Protein AF-A0A963M929-F1 (afdb_monomer)

Mean predicted aligned error: 11.63 Å

Foldseek 3Di:
DDPDPPDVVVVVVVVVVCCVPPVVVLVVCVVVVHWGKDWDDDPVDIDIDIPDPDDRVVVVCVVCVVPVVPVVVVPD

Nearest PDB structures (foldseek):
  8k4l-assembly1_B  TM=3.617E-01  e=1.197E+00  Homo sapiens
  5noc-assembly1_B  TM=3.799E-01  e=9.857E+00  Bacillus subtilis subsp. subtilis str. 168

Solvent-accessible surface area (backbone atoms only — not comparable to full-atom values): 4808 Å² total; per-residue (Å²): 132,82,77,71,81,72,54,68,65,61,54,50,50,54,54,50,50,47,40,62,72,57,46,49,58,51,50,50,40,43,72,74,68,45,84,41,74,51,71,52,79,49,101,91,51,71,49,76,46,57,69,57,98,84,64,50,70,67,53,51,54,61,50,51,68,64,48,63,66,62,61,68,67,77,78,117

pLDDT: mean 73.35, std 15.66, range [39.22, 91.5]

Structure (mmCIF, N/CA/C/O backbone):
data_AF-A0A963M929-F1
#
_entry.id   AF-A0A963M929-F1
#
loop_
_atom_site.group_PDB
_atom_site.id
_atom_site.type_symbol
_atom_site.label_atom_id
_atom_site.label_alt_id
_atom_site.label_comp_id
_atom_site.label_asym_id
_atom_site.label_entity_id
_atom_site.label_seq_id
_atom_site.pdbx_PDB_ins_code
_atom_site.Cartn_x
_atom_site.Cartn_y
_atom_site.Cartn_z
_atom_site.occupancy
_atom_site.B_iso_or_equiv
_atom_site.auth_seq_id
_atom_site.auth_comp_id
_atom_site.auth_asym_id
_atom_site.auth_atom_id
_atom_site.pdbx_PDB_model_num
ATOM 1 N N . GLN A 1 1 ? 30.669 2.151 -13.660 1.00 39.22 1 GLN A N 1
ATOM 2 C CA . GLN A 1 1 ? 29.695 1.101 -14.007 1.00 39.22 1 GLN A CA 1
ATOM 3 C C . GLN A 1 1 ? 28.421 1.837 -14.349 1.00 39.22 1 GLN A C 1
ATOM 5 O O . GLN A 1 1 ? 27.875 2.496 -13.477 1.00 39.22 1 GLN A O 1
ATOM 10 N N . SER A 1 2 ? 28.089 1.900 -15.633 1.00 45.44 2 SER A N 1
ATOM 11 C CA . SER A 1 2 ? 26.977 2.704 -16.132 1.00 45.44 2 SER A CA 1
ATOM 12 C C . SER A 1 2 ? 25.676 2.051 -15.685 1.00 45.44 2 SER A C 1
ATOM 14 O O . SER A 1 2 ? 25.377 0.937 -16.105 1.00 45.44 2 SER A O 1
ATOM 16 N N . GLU A 1 3 ? 24.955 2.720 -14.792 1.00 49.66 3 GLU A N 1
ATOM 17 C CA . GLU A 1 3 ? 23.585 2.387 -14.419 1.00 49.66 3 GLU A CA 1
ATOM 18 C C . GLU A 1 3 ? 22.759 2.406 -15.708 1.00 49.66 3 GLU A C 1
ATOM 20 O O . GLU A 1 3 ? 22.552 3.463 -16.305 1.00 49.66 3 GLU A O 1
ATOM 25 N N . ALA A 1 4 ? 22.422 1.225 -16.234 1.00 58.34 4 ALA A N 1
ATOM 26 C CA . ALA A 1 4 ? 21.576 1.115 -17.411 1.00 58.34 4 ALA A CA 1
ATOM 27 C C . ALA A 1 4 ? 20.287 1.872 -17.095 1.00 58.34 4 ALA A C 1
ATOM 29 O O . ALA A 1 4 ? 19.648 1.565 -16.090 1.00 58.34 4 ALA A O 1
ATOM 30 N N . ALA A 1 5 ? 19.959 2.887 -17.899 1.00 63.94 5 ALA A N 1
ATOM 31 C CA . ALA A 1 5 ? 18.734 3.657 -17.744 1.00 63.94 5 ALA A CA 1
ATOM 32 C C . ALA A 1 5 ? 17.576 2.670 -17.564 1.00 63.94 5 ALA A C 1
ATOM 34 O O . ALA A 1 5 ? 17.282 1.898 -18.478 1.00 63.94 5 ALA A O 1
ATOM 35 N N . ALA A 1 6 ? 17.016 2.614 -16.352 1.00 69.00 6 ALA A N 1
ATOM 36 C CA . ALA A 1 6 ? 15.985 1.648 -16.018 1.00 69.0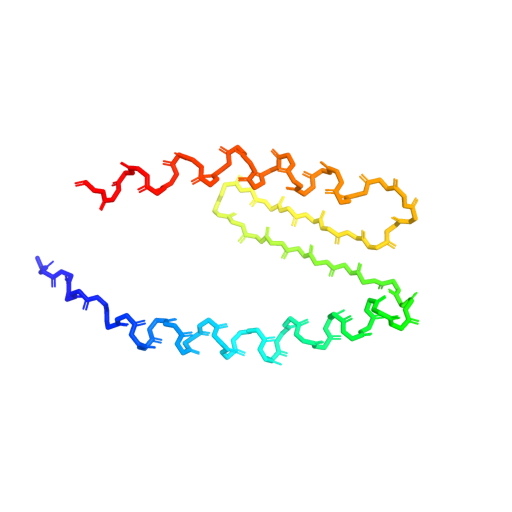0 6 ALA A CA 1
ATOM 37 C C . ALA A 1 6 ? 14.843 1.808 -17.022 1.00 69.00 6 ALA A C 1
ATOM 39 O O . ALA A 1 6 ? 14.399 2.932 -17.264 1.00 69.00 6 ALA A O 1
ATOM 40 N N . ASP A 1 7 ? 14.406 0.702 -17.628 1.00 84.69 7 ASP A N 1
ATOM 41 C CA . ASP A 1 7 ? 13.311 0.730 -18.591 1.00 84.69 7 ASP A CA 1
ATOM 42 C C . ASP A 1 7 ? 12.085 1.384 -17.927 1.00 84.69 7 ASP A C 1
ATOM 44 O O . ASP A 1 7 ? 11.567 0.853 -16.935 1.00 84.69 7 ASP A O 1
ATOM 48 N N . PRO A 1 8 ? 11.622 2.543 -18.432 1.00 84.06 8 PRO A N 1
ATOM 49 C CA . PRO A 1 8 ? 10.500 3.250 -17.834 1.00 84.06 8 PRO A CA 1
ATOM 50 C C . PRO A 1 8 ? 9.228 2.396 -17.831 1.00 84.06 8 PRO A C 1
ATOM 52 O O . PRO A 1 8 ? 8.409 2.545 -16.920 1.00 84.06 8 PRO A O 1
ATOM 55 N N . ALA A 1 9 ? 9.069 1.480 -18.795 1.00 86.88 9 ALA A N 1
ATOM 56 C CA . ALA A 1 9 ? 7.922 0.581 -18.859 1.00 86.88 9 ALA A CA 1
ATOM 57 C C . ALA A 1 9 ? 7.989 -0.496 -17.768 1.00 86.88 9 ALA A C 1
ATOM 59 O O . ALA A 1 9 ? 7.021 -0.669 -17.026 1.00 86.88 9 ALA A O 1
ATOM 60 N N . ALA A 1 10 ? 9.134 -1.165 -17.604 1.00 85.44 10 ALA A N 1
ATOM 61 C CA . ALA A 1 10 ? 9.341 -2.123 -16.517 1.00 85.44 10 ALA A CA 1
ATOM 62 C C . ALA A 1 10 ? 9.194 -1.474 -15.129 1.00 85.44 10 ALA A C 1
ATOM 64 O O . ALA A 1 10 ? 8.573 -2.050 -14.233 1.00 85.44 10 ALA A O 1
ATOM 65 N N . HIS A 1 11 ? 9.701 -0.250 -14.957 1.00 85.06 11 HIS A N 1
ATOM 66 C CA . HIS A 1 11 ? 9.530 0.504 -13.716 1.00 85.06 11 HIS A CA 1
ATOM 67 C C . HIS A 1 11 ? 8.050 0.831 -13.445 1.00 85.06 11 HIS A C 1
ATOM 69 O O . HIS A 1 11 ? 7.571 0.646 -12.326 1.00 85.06 11 HIS A O 1
ATOM 75 N N . ALA A 1 12 ? 7.297 1.265 -14.462 1.00 88.44 12 ALA A N 1
ATOM 76 C CA . ALA A 1 12 ? 5.860 1.511 -14.334 1.00 88.44 12 ALA A CA 1
ATOM 77 C C . ALA A 1 12 ? 5.074 0.227 -14.012 1.00 88.44 12 ALA A C 1
ATOM 79 O O . ALA A 1 12 ? 4.197 0.250 -13.148 1.00 88.44 12 ALA A O 1
ATOM 80 N N . ALA A 1 13 ? 5.414 -0.894 -14.650 1.00 88.44 13 ALA A N 1
ATOM 81 C CA . ALA A 1 13 ? 4.781 -2.187 -14.397 1.00 88.44 13 ALA A CA 1
ATOM 82 C C . ALA A 1 13 ? 5.009 -2.674 -12.955 1.00 88.44 13 ALA A C 1
ATOM 84 O O . ALA A 1 13 ? 4.078 -3.161 -12.316 1.00 88.44 13 ALA A O 1
ATOM 85 N N . ALA A 1 14 ? 6.213 -2.481 -12.406 1.00 88.62 14 ALA A N 1
ATOM 86 C CA . ALA A 1 14 ? 6.500 -2.807 -11.010 1.00 88.62 14 ALA A CA 1
ATOM 87 C C . ALA A 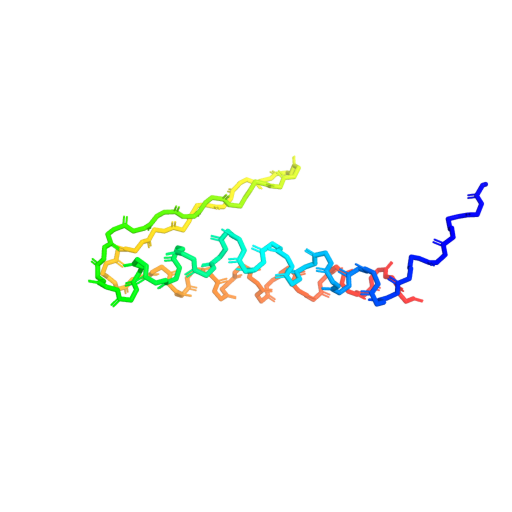1 14 ? 5.620 -2.000 -10.036 1.00 88.62 14 ALA A C 1
ATOM 89 O O . ALA A 1 14 ? 5.084 -2.556 -9.077 1.00 88.62 14 ALA A O 1
ATOM 90 N N . TRP A 1 15 ? 5.407 -0.707 -10.309 1.00 86.94 15 TRP A N 1
ATOM 91 C CA . TRP A 1 15 ? 4.492 0.119 -9.515 1.00 86.94 15 TRP A CA 1
ATOM 92 C C . TRP A 1 15 ? 3.031 -0.319 -9.641 1.00 86.94 15 TRP A C 1
ATOM 94 O O . TRP A 1 15 ? 2.317 -0.328 -8.640 1.00 86.94 15 TRP A O 1
ATOM 104 N N . GLN A 1 16 ? 2.590 -0.722 -10.834 1.00 90.38 16 GLN A N 1
ATOM 105 C CA . GLN A 1 16 ? 1.235 -1.243 -11.045 1.00 90.38 16 GLN A CA 1
ATOM 106 C C . GLN A 1 16 ? 0.993 -2.553 -10.287 1.00 90.38 16 GLN A C 1
ATOM 108 O O . GLN A 1 16 ? -0.079 -2.729 -9.713 1.00 90.38 16 GLN A O 1
ATOM 113 N N . ALA A 1 17 ? 1.984 -3.446 -10.237 1.00 91.19 17 ALA A N 1
ATOM 114 C CA . ALA A 1 17 ? 1.887 -4.689 -9.473 1.00 91.19 17 ALA A CA 1
ATOM 115 C C . ALA A 1 17 ? 1.709 -4.414 -7.970 1.00 91.19 17 ALA A C 1
ATOM 117 O O . ALA A 1 17 ? 0.821 -4.980 -7.336 1.00 91.19 17 ALA A O 1
ATOM 118 N N . ILE A 1 18 ? 2.487 -3.478 -7.414 1.00 88.56 18 ILE A N 1
ATOM 119 C CA . ILE A 1 18 ? 2.357 -3.052 -6.011 1.00 88.56 18 ILE A CA 1
ATOM 120 C C . ILE A 1 18 ? 0.964 -2.469 -5.736 1.00 88.56 18 ILE A C 1
ATOM 122 O O . ILE A 1 18 ? 0.359 -2.775 -4.705 1.00 88.56 18 ILE A O 1
ATOM 126 N N . ASP A 1 19 ? 0.449 -1.633 -6.640 1.00 89.44 19 ASP A N 1
ATOM 127 C CA . ASP A 1 19 ? -0.880 -1.037 -6.491 1.00 89.44 19 ASP A CA 1
ATOM 128 C C . ASP A 1 19 ? -1.979 -2.110 -6.490 1.00 89.44 19 ASP A C 1
ATOM 130 O O . ASP A 1 19 ? -2.827 -2.134 -5.595 1.00 89.44 19 ASP A O 1
ATOM 134 N N . ALA A 1 20 ? -1.914 -3.053 -7.432 1.00 90.06 20 ALA A N 1
ATOM 135 C CA . ALA A 1 20 ? -2.891 -4.127 -7.561 1.00 90.06 20 ALA A CA 1
ATOM 136 C C . ALA A 1 20 ? -2.872 -5.104 -6.373 1.00 90.06 20 ALA A C 1
ATOM 138 O O . ALA A 1 20 ? -3.933 -5.496 -5.885 1.00 90.06 20 ALA A O 1
ATOM 139 N N . GLU A 1 21 ? -1.689 -5.495 -5.897 1.00 90.81 21 GLU A N 1
ATOM 140 C CA . GLU A 1 21 ? -1.559 -6.535 -4.871 1.00 90.81 21 GLU A CA 1
ATOM 141 C C . GLU A 1 21 ? -1.694 -5.998 -3.444 1.00 90.81 21 GLU A C 1
ATOM 143 O O . GLU A 1 21 ? -2.273 -6.665 -2.586 1.00 90.81 21 GLU A O 1
ATOM 148 N N . LEU A 1 22 ? -1.171 -4.799 -3.169 1.00 87.88 22 LEU A N 1
ATOM 149 C CA . LEU A 1 22 ? -1.073 -4.278 -1.803 1.00 87.88 22 LEU A CA 1
ATOM 150 C C . LEU A 1 22 ? -2.019 -3.104 -1.555 1.00 87.88 22 LEU A C 1
ATOM 152 O O . LEU A 1 22 ? -2.678 -3.056 -0.513 1.00 87.88 22 LEU A O 1
ATOM 156 N N . ALA A 1 23 ? -2.105 -2.148 -2.484 1.00 88.25 23 ALA A N 1
ATOM 157 C CA . ALA A 1 23 ? -2.888 -0.933 -2.265 1.00 88.25 23 ALA A CA 1
ATOM 158 C C . ALA A 1 23 ? -4.389 -1.149 -2.504 1.00 88.25 23 ALA A C 1
ATOM 160 O O . ALA A 1 23 ? -5.206 -0.689 -1.701 1.00 88.25 23 ALA A O 1
ATOM 161 N N . ALA A 1 24 ? -4.766 -1.875 -3.560 1.00 90.38 24 ALA A N 1
ATOM 162 C CA . ALA A 1 24 ? -6.163 -2.095 -3.924 1.00 90.38 24 ALA A CA 1
ATOM 163 C C . ALA A 1 24 ? -6.982 -2.796 -2.816 1.00 90.38 24 ALA A C 1
ATOM 165 O O . ALA A 1 24 ? -8.071 -2.300 -2.502 1.00 90.38 24 ALA A O 1
ATOM 166 N N . PRO A 1 25 ? -6.486 -3.852 -2.134 1.00 91.50 25 PRO A N 1
ATOM 167 C CA . PRO A 1 25 ? -7.203 -4.464 -1.011 1.00 91.50 25 PRO A CA 1
ATOM 168 C C . PRO A 1 25 ? -7.347 -3.527 0.195 1.00 91.50 25 PRO A C 1
ATOM 170 O O . PRO A 1 25 ? -8.419 -3.447 0.796 1.00 91.50 25 PRO A O 1
ATOM 173 N N . LEU A 1 26 ? -6.295 -2.770 0.531 1.00 89.12 26 LEU A N 1
ATOM 174 C CA . LEU A 1 26 ? -6.333 -1.794 1.627 1.00 89.12 26 LEU A CA 1
ATOM 175 C C . LEU A 1 26 ? -7.324 -0.661 1.337 1.00 89.12 26 LEU A C 1
ATOM 177 O O . LEU A 1 26 ? -8.044 -0.218 2.233 1.00 89.12 26 LEU A O 1
ATOM 181 N N . LEU A 1 27 ? -7.394 -0.209 0.084 1.00 88.88 27 LEU A N 1
ATOM 182 C CA . LEU A 1 27 ? -8.349 0.804 -0.355 1.00 88.88 27 LEU A CA 1
ATOM 183 C C . LEU A 1 27 ? -9.788 0.277 -0.329 1.00 88.88 27 LEU A C 1
ATOM 185 O O . LEU A 1 27 ? -10.698 1.016 0.050 1.00 88.88 27 LEU A O 1
ATOM 189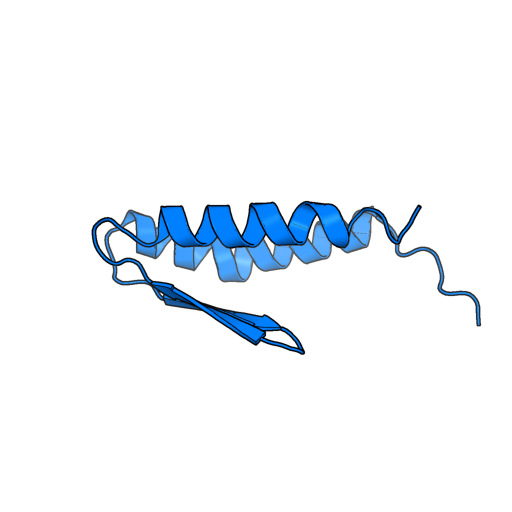 N N . ALA A 1 28 ? -10.004 -0.982 -0.710 1.00 90.88 28 ALA A N 1
ATOM 190 C CA . ALA A 1 28 ? -11.310 -1.624 -0.613 1.00 90.88 28 ALA A CA 1
ATOM 191 C C . ALA A 1 28 ? -11.781 -1.715 0.848 1.00 90.88 28 ALA A C 1
ATOM 193 O O . ALA A 1 28 ? -12.897 -1.292 1.146 1.00 90.88 28 ALA A O 1
ATOM 194 N N . ALA A 1 29 ? -10.915 -2.163 1.763 1.00 89.50 29 ALA A N 1
ATOM 195 C CA . ALA A 1 29 ? -11.209 -2.207 3.197 1.00 89.50 29 ALA A CA 1
ATOM 196 C C . ALA A 1 29 ? -11.514 -0.807 3.760 1.00 89.50 29 ALA A C 1
ATOM 198 O O . ALA A 1 29 ? -12.517 -0.610 4.442 1.00 89.50 29 ALA A O 1
ATOM 199 N N . LEU A 1 30 ? -10.718 0.199 3.384 1.00 87.81 30 LEU A N 1
ATOM 200 C CA . LEU A 1 30 ? -10.954 1.585 3.787 1.00 87.81 30 LEU A CA 1
ATOM 201 C C . LEU A 1 30 ? -12.328 2.094 3.324 1.00 87.81 30 LEU A C 1
ATOM 203 O O . LEU A 1 30 ? -13.036 2.753 4.083 1.00 87.81 30 LEU A O 1
ATOM 207 N N . ARG A 1 31 ? -12.712 1.799 2.076 1.00 86.56 31 ARG A N 1
ATOM 208 C CA . ARG A 1 31 ? -14.018 2.184 1.513 1.00 86.56 31 ARG A CA 1
ATOM 209 C C . ARG A 1 31 ? -15.182 1.441 2.160 1.00 86.56 31 ARG A C 1
ATOM 211 O O . ARG A 1 31 ? -16.263 2.012 2.255 1.00 86.56 31 ARG A O 1
ATOM 218 N N . ALA A 1 32 ? -14.957 0.213 2.617 1.00 88.94 32 ALA A N 1
ATOM 219 C CA . ALA A 1 32 ? -15.925 -0.541 3.405 1.00 88.94 32 ALA A CA 1
ATOM 220 C C . ALA A 1 32 ? -16.122 0.037 4.822 1.00 88.94 32 ALA A C 1
ATOM 222 O O . ALA A 1 32 ? -17.022 -0.396 5.532 1.00 88.94 32 ALA A O 1
ATOM 223 N N . GLY A 1 33 ? -15.325 1.037 5.221 1.00 86.06 33 GLY A N 1
ATOM 224 C CA . GLY A 1 33 ? -15.378 1.643 6.551 1.00 86.06 33 GLY A CA 1
ATOM 225 C C . GLY A 1 33 ? -14.542 0.899 7.590 1.00 86.06 33 GLY A C 1
ATOM 226 O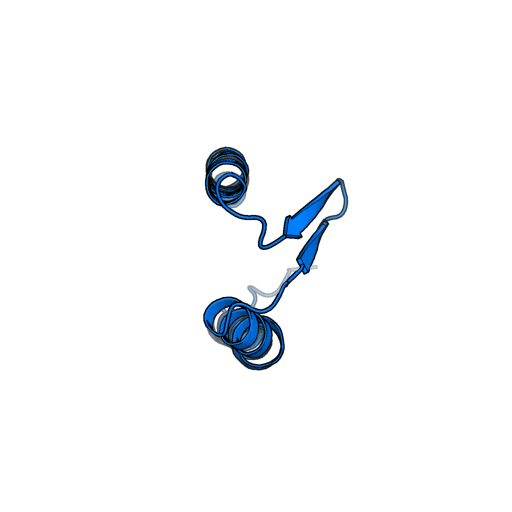 O . GLY A 1 33 ? -14.598 1.246 8.769 1.00 86.06 33 GLY A O 1
ATOM 227 N N . GLU A 1 34 ? -13.748 -0.086 7.166 1.00 87.06 34 GLU A N 1
ATOM 228 C CA . GLU A 1 34 ? -12.877 -0.828 8.066 1.00 87.06 34 GLU A CA 1
ATOM 229 C C . GLU A 1 34 ? -11.718 0.049 8.561 1.00 87.06 34 GLU A C 1
ATOM 231 O O . GLU A 1 34 ? -11.191 0.891 7.818 1.00 87.06 34 GLU A O 1
ATOM 236 N N . PRO A 1 35 ? -11.271 -0.145 9.813 1.00 83.75 35 PRO A N 1
ATOM 237 C CA . PRO A 1 35 ? -10.101 0.534 10.331 1.00 83.75 35 PRO A CA 1
ATOM 238 C C . PRO A 1 35 ? -8.834 0.015 9.636 1.00 83.75 35 PRO A C 1
ATOM 240 O O . PRO A 1 35 ? -8.323 -1.059 9.947 1.00 83.75 35 PRO A O 1
ATOM 243 N N . VAL A 1 36 ? -8.280 0.807 8.720 1.00 86.19 36 VAL A N 1
ATOM 244 C CA . VAL A 1 36 ? -7.054 0.489 7.980 1.00 86.19 36 VAL A CA 1
ATOM 245 C C . VAL A 1 36 ? -5.890 1.339 8.479 1.00 86.19 36 VAL A C 1
ATOM 247 O O . VAL A 1 36 ? -6.023 2.537 8.748 1.00 86.19 36 VAL A O 1
ATOM 250 N N . ARG A 1 37 ? -4.710 0.719 8.578 1.00 86.00 37 ARG A N 1
ATOM 251 C CA . ARG A 1 37 ? -3.443 1.386 8.887 1.00 86.00 37 ARG A CA 1
ATOM 252 C C . ARG A 1 37 ? -2.404 1.070 7.815 1.00 86.00 37 ARG A C 1
ATOM 254 O O . ARG A 1 37 ? -2.131 -0.093 7.555 1.00 86.00 37 ARG A O 1
ATOM 261 N N . LEU A 1 38 ? -1.779 2.103 7.257 1.00 85.38 38 LEU A N 1
ATOM 262 C CA . LEU A 1 38 ? -0.691 1.997 6.286 1.00 85.38 38 LEU A CA 1
ATOM 263 C C . LEU A 1 38 ? 0.569 2.648 6.857 1.00 85.38 38 LEU A C 1
ATOM 265 O O . LEU A 1 38 ? 0.559 3.837 7.163 1.00 85.38 38 LEU A O 1
ATOM 269 N N . THR A 1 39 ? 1.658 1.893 6.983 1.00 85.25 39 THR A N 1
ATOM 270 C CA . THR A 1 39 ? 2.960 2.441 7.390 1.00 85.25 39 THR A CA 1
ATOM 271 C C . THR A 1 39 ? 3.917 2.416 6.212 1.00 85.25 39 THR A C 1
ATOM 273 O O . THR A 1 39 ? 4.275 1.351 5.723 1.00 85.25 39 THR A O 1
ATOM 276 N N . LEU A 1 40 ? 4.353 3.595 5.782 1.00 83.06 40 LEU A N 1
ATOM 277 C CA . LEU A 1 40 ? 5.394 3.767 4.779 1.00 83.06 40 LEU A CA 1
ATOM 278 C C . LEU A 1 40 ? 6.733 3.917 5.498 1.00 83.06 40 LEU A C 1
ATOM 280 O O . LEU A 1 40 ? 6.980 4.937 6.144 1.00 83.06 40 LEU A O 1
ATOM 284 N N . SER A 1 41 ? 7.583 2.901 5.409 1.00 82.69 41 SER A N 1
ATOM 285 C CA . SER A 1 41 ? 8.911 2.900 6.026 1.00 82.69 41 SER A CA 1
ATOM 286 C C . SER A 1 41 ? 9.954 3.369 5.017 1.00 82.69 41 SER A C 1
ATOM 288 O O . SER A 1 41 ? 10.189 2.703 4.015 1.00 82.69 41 SER A O 1
ATOM 290 N N . GLY A 1 42 ? 10.575 4.519 5.274 1.00 81.06 42 GLY A N 1
ATOM 291 C CA . GLY A 1 42 ? 11.720 5.014 4.514 1.00 81.06 42 GLY A CA 1
ATOM 292 C C . GLY A 1 42 ? 13.012 4.990 5.341 1.00 81.06 42 GLY A C 1
ATOM 293 O O . GLY A 1 42 ? 12.953 4.892 6.568 1.00 81.06 42 GLY A O 1
ATOM 294 N N . PRO A 1 43 ? 14.187 5.171 4.707 1.00 76.62 43 PRO A N 1
ATOM 295 C CA . PRO A 1 43 ? 15.493 5.032 5.364 1.00 76.62 43 PRO A CA 1
ATOM 296 C C . PRO A 1 43 ? 15.695 5.958 6.568 1.00 76.62 43 PRO A C 1
ATOM 298 O O . PRO A 1 43 ? 16.406 5.629 7.508 1.00 76.62 43 PRO A O 1
ATOM 301 N N . ARG A 1 44 ? 15.082 7.147 6.527 1.00 76.12 44 ARG A N 1
ATOM 302 C CA . ARG A 1 44 ? 15.214 8.177 7.570 1.00 76.12 44 ARG A CA 1
ATOM 303 C C . ARG A 1 44 ? 13.985 8.316 8.457 1.00 76.12 44 ARG A C 1
ATOM 305 O O . ARG A 1 44 ? 14.067 8.942 9.509 1.00 76.12 44 ARG A O 1
ATOM 312 N N . ARG A 1 45 ? 12.828 7.822 8.013 1.00 73.62 45 ARG A N 1
ATOM 313 C CA . ARG A 1 45 ? 11.561 8.024 8.715 1.00 73.62 45 ARG A CA 1
ATOM 314 C C . ARG A 1 45 ? 10.512 7.029 8.245 1.00 73.62 45 ARG A C 1
ATOM 316 O O . ARG A 1 45 ? 10.367 6.812 7.046 1.00 73.62 45 ARG A O 1
ATOM 323 N N . ALA A 1 46 ? 9.724 6.531 9.191 1.00 81.88 46 ALA A N 1
ATOM 324 C CA . ALA A 1 46 ? 8.468 5.853 8.915 1.00 81.88 46 ALA A CA 1
ATOM 325 C C . ALA A 1 46 ? 7.280 6.812 9.105 1.00 81.88 46 ALA A C 1
ATOM 327 O O . ALA A 1 46 ? 7.257 7.626 10.035 1.00 81.88 46 ALA A O 1
ATOM 328 N N . VAL A 1 47 ? 6.295 6.727 8.215 1.00 81.94 47 VAL A N 1
ATOM 329 C CA . VAL A 1 47 ? 5.045 7.489 8.277 1.00 81.94 47 VAL A CA 1
ATOM 330 C C . VAL A 1 47 ? 3.891 6.507 8.373 1.00 81.94 47 VAL A C 1
ATOM 332 O O . VAL A 1 47 ? 3.663 5.732 7.454 1.00 81.94 47 VAL A O 1
ATOM 335 N N . THR A 1 48 ? 3.143 6.568 9.471 1.00 81.88 48 THR A N 1
ATOM 336 C CA . THR A 1 48 ? 1.935 5.763 9.662 1.00 81.88 48 THR A CA 1
ATOM 337 C C . THR A 1 48 ? 0.688 6.599 9.410 1.00 81.88 48 THR A C 1
ATOM 339 O O . THR A 1 48 ? 0.516 7.680 9.977 1.00 81.88 48 THR A O 1
ATOM 342 N N . LEU A 1 49 ? 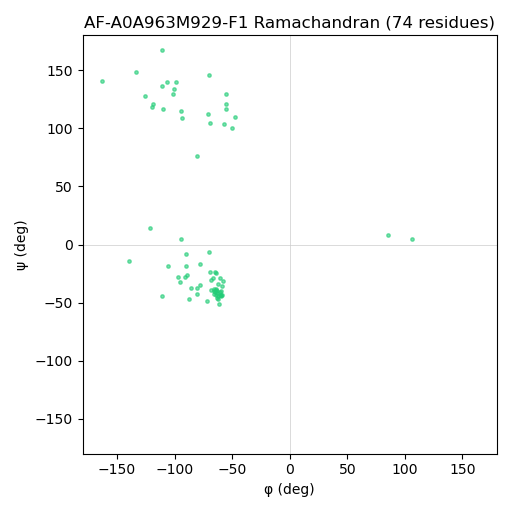-0.192 6.067 8.573 1.00 79.12 49 LEU A N 1
ATOM 343 C CA . LEU A 1 49 ? -1.506 6.579 8.224 1.00 79.12 49 LEU A CA 1
ATOM 344 C C . LEU A 1 49 ? -2.546 5.634 8.817 1.00 79.12 49 LEU A C 1
ATOM 346 O O . LEU A 1 49 ? -2.386 4.421 8.734 1.00 79.12 49 LEU A O 1
ATOM 350 N N . ALA A 1 50 ? -3.595 6.173 9.424 1.00 79.12 50 ALA A N 1
ATOM 351 C CA . ALA A 1 50 ? -4.698 5.387 9.962 1.00 79.12 50 ALA A CA 1
ATOM 352 C C . ALA A 1 50 ? -6.025 6.012 9.528 1.00 79.12 50 ALA A C 1
ATOM 354 O O . ALA A 1 50 ? -6.118 7.231 9.376 1.00 79.12 50 ALA A O 1
ATOM 355 N N . SER A 1 51 ? -7.061 5.207 9.342 1.00 70.31 51 SER A N 1
ATOM 356 C CA . SER A 1 51 ? -8.415 5.701 9.102 1.00 70.31 51 SER A CA 1
ATOM 357 C C . SER A 1 51 ? -9.075 6.097 10.429 1.00 70.31 51 SER A C 1
ATOM 359 O O . SER A 1 51 ? -9.878 5.364 10.997 1.00 70.31 51 SER A O 1
AT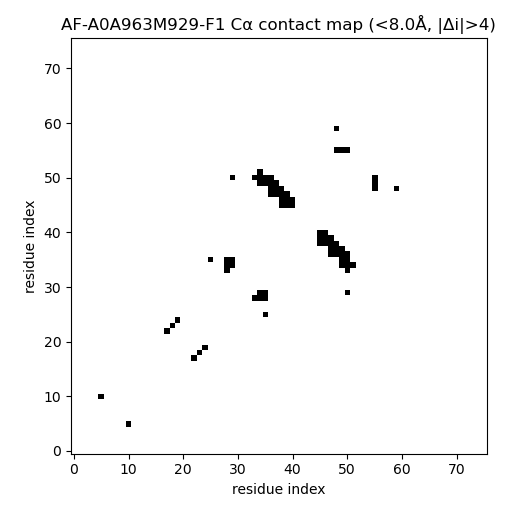OM 361 N N . GLY A 1 52 ? -8.675 7.251 10.967 1.00 63.09 52 GLY A N 1
ATOM 362 C CA . GLY A 1 52 ? -9.352 7.917 12.082 1.00 63.09 52 GLY A CA 1
ATOM 363 C C . GLY A 1 52 ? -10.232 9.052 11.561 1.00 63.09 52 GLY A C 1
ATOM 364 O O . GLY A 1 52 ? -9.781 9.845 10.731 1.00 63.09 52 GLY A O 1
ATOM 365 N N . SER A 1 53 ? -11.473 9.129 12.042 1.00 57.34 53 SER A N 1
ATOM 366 C CA . SER A 1 53 ? -12.476 10.138 11.686 1.00 57.34 53 SER A CA 1
ATOM 367 C C . SER A 1 53 ? -11.923 11.571 11.800 1.00 57.34 53 SER A C 1
ATOM 369 O O . SER A 1 53 ? -11.848 12.132 12.889 1.00 57.34 53 SER A O 1
ATOM 371 N N . GLY A 1 54 ? -11.534 12.178 10.674 1.00 57.72 54 GLY A N 1
ATOM 372 C CA . GLY A 1 54 ? -11.541 13.638 10.521 1.00 57.72 54 GLY A CA 1
ATOM 373 C C . GLY A 1 54 ? -10.227 14.436 10.540 1.00 57.72 54 GLY A C 1
ATOM 374 O O . GLY A 1 54 ? -10.319 15.653 10.456 1.00 57.72 54 GLY A O 1
ATOM 375 N N . GLY A 1 55 ? -9.018 13.855 10.593 1.00 56.12 55 GLY A N 1
ATOM 376 C CA . GLY A 1 55 ? -7.793 14.694 10.696 1.00 56.12 55 GLY A CA 1
ATOM 377 C C . GLY A 1 55 ? -6.558 14.287 9.888 1.00 56.12 55 GLY A C 1
ATOM 378 O O . GLY A 1 55 ? -5.618 15.070 9.747 1.00 56.12 55 GLY A O 1
ATOM 379 N N . LEU A 1 56 ? -6.509 13.065 9.355 1.00 60.41 56 LEU A N 1
ATOM 380 C CA . LEU A 1 56 ? -5.242 12.489 8.883 1.00 60.41 56 LEU A CA 1
ATOM 381 C C . LEU A 1 56 ? -4.930 12.800 7.410 1.00 60.41 56 LEU A C 1
ATOM 383 O O . LEU A 1 56 ? -3.757 12.946 7.064 1.00 60.41 56 LEU A O 1
ATOM 387 N N . TRP A 1 57 ? -5.948 13.040 6.574 1.00 59.69 57 TRP A N 1
ATOM 388 C CA . TRP A 1 57 ? -5.762 13.484 5.183 1.00 59.69 57 TRP A CA 1
ATOM 389 C C . TRP A 1 57 ? -5.055 14.848 5.072 1.00 59.69 57 TRP A C 1
ATOM 391 O O . TRP A 1 57 ? -4.213 15.028 4.193 1.00 59.69 57 TRP A O 1
ATOM 401 N N . GLN A 1 58 ? -5.286 15.773 6.015 1.00 58.88 58 GLN A N 1
ATOM 402 C CA . GLN A 1 58 ? -4.553 17.049 6.082 1.00 58.88 58 GLN A CA 1
ATOM 403 C C . GLN A 1 58 ? -3.063 16.878 6.427 1.00 58.88 58 GLN A C 1
ATOM 405 O O . GLN A 1 58 ? -2.229 17.682 6.012 1.00 58.88 58 GLN A O 1
ATOM 410 N N . ARG A 1 59 ? -2.687 15.827 7.170 1.00 61.41 59 ARG A N 1
ATOM 411 C CA . ARG A 1 59 ? -1.273 15.548 7.484 1.00 61.41 59 ARG A CA 1
ATOM 412 C C . ARG A 1 59 ? -0.551 14.907 6.301 1.00 61.41 59 ARG A C 1
ATOM 414 O O . ARG A 1 59 ? 0.615 15.231 6.079 1.00 61.41 59 ARG A O 1
ATOM 421 N N . ILE A 1 60 ? -1.241 14.070 5.523 1.00 62.84 60 ILE A N 1
ATOM 422 C CA . ILE A 1 60 ? -0.711 13.448 4.298 1.00 62.84 60 ILE A CA 1
ATOM 423 C C . ILE A 1 60 ? -0.340 14.516 3.266 1.00 62.84 60 ILE A C 1
ATOM 425 O O . ILE A 1 60 ? 0.805 14.544 2.810 1.00 62.84 60 ILE A O 1
ATOM 429 N N . SER A 1 61 ? -1.254 15.443 2.953 1.00 61.44 61 SER A N 1
ATOM 430 C CA . SER A 1 61 ? -0.982 16.516 1.983 1.00 61.44 61 SER A CA 1
ATOM 431 C C . SER A 1 61 ? 0.221 17.377 2.393 1.00 61.44 61 SER A C 1
ATOM 433 O O . SER A 1 61 ? 1.037 17.749 1.552 1.00 61.44 61 SER A O 1
ATOM 435 N N . SER A 1 62 ? 0.406 17.608 3.698 1.00 62.66 62 SER A N 1
ATOM 436 C CA . SER A 1 62 ? 1.538 18.379 4.227 1.00 62.66 62 SER A CA 1
ATOM 437 C C . SER A 1 62 ? 2.905 17.686 4.101 1.00 62.66 62 SER A C 1
ATOM 439 O O . SER A 1 62 ? 3.933 18.370 4.120 1.00 62.66 62 SER A O 1
ATOM 441 N N . LEU A 1 63 ? 2.933 16.351 4.000 1.00 61.59 63 LEU A N 1
ATOM 442 C CA . LEU A 1 63 ? 4.154 15.557 3.830 1.00 61.59 63 LEU A CA 1
ATOM 443 C C . LEU A 1 63 ? 4.511 15.424 2.348 1.00 61.59 63 LEU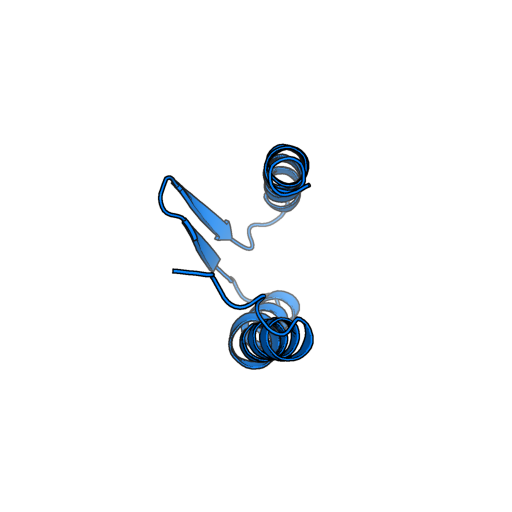 A C 1
ATOM 445 O O . LEU A 1 63 ? 5.647 15.715 1.976 1.00 61.59 63 LEU A O 1
ATOM 449 N N . PHE A 1 64 ? 3.538 15.090 1.495 1.00 60.72 64 PHE A N 1
ATOM 450 C CA . PHE A 1 64 ? 3.752 15.014 0.047 1.00 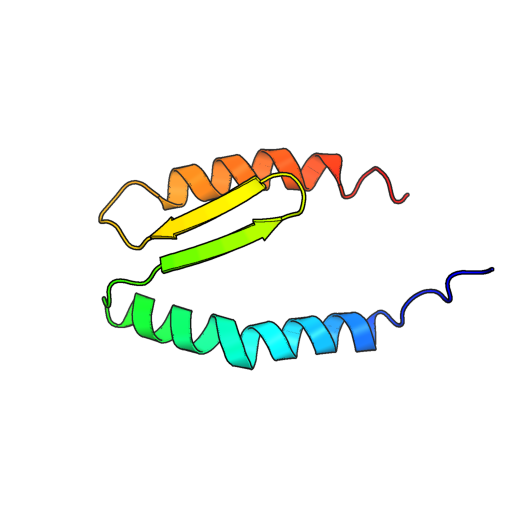60.72 64 PHE A CA 1
ATOM 451 C C . PHE A 1 64 ? 4.074 16.386 -0.564 1.00 60.72 64 PHE A C 1
ATOM 453 O O . PHE A 1 64 ? 5.012 16.485 -1.349 1.00 60.72 64 PHE A O 1
ATOM 460 N N . GLY A 1 65 ? 3.410 17.465 -0.131 1.00 55.34 65 GLY A N 1
ATOM 461 C CA . GLY A 1 65 ? 3.700 18.823 -0.611 1.00 55.34 65 GLY A CA 1
ATOM 462 C C . GLY A 1 65 ? 5.104 19.339 -0.256 1.00 55.34 65 GLY A C 1
ATOM 463 O O . GLY A 1 65 ? 5.644 20.177 -0.972 1.00 55.34 65 GLY A O 1
ATOM 464 N N . ARG A 1 66 ? 5.733 18.820 0.813 1.00 54.69 66 ARG A N 1
ATOM 465 C CA . ARG A 1 66 ? 7.109 19.193 1.207 1.00 54.69 66 ARG A CA 1
ATOM 466 C C . ARG A 1 66 ? 8.188 18.299 0.594 1.00 54.69 66 ARG A C 1
ATOM 468 O O . ARG A 1 66 ? 9.316 18.757 0.423 1.00 54.69 66 ARG A O 1
ATOM 475 N N . GLN A 1 67 ? 7.874 17.039 0.288 1.00 53.06 67 GLN A N 1
ATOM 476 C CA . GLN A 1 67 ? 8.849 16.066 -0.225 1.00 53.06 67 GLN A CA 1
ATOM 477 C C . GLN A 1 67 ? 8.857 15.971 -1.759 1.00 53.06 67 GLN A C 1
ATOM 479 O O . GLN A 1 67 ? 9.930 15.817 -2.342 1.00 53.06 67 GLN A O 1
ATOM 484 N N . ALA A 1 68 ? 7.709 16.165 -2.421 1.00 54.53 68 ALA A N 1
ATOM 485 C CA . ALA A 1 68 ? 7.597 16.073 -3.880 1.00 54.53 68 ALA A CA 1
ATOM 486 C C . ALA A 1 68 ? 8.400 17.151 -4.637 1.00 54.53 68 ALA A C 1
ATOM 488 O O . ALA A 1 68 ? 8.793 16.929 -5.777 1.00 54.53 68 ALA A O 1
ATOM 489 N N . LEU A 1 69 ? 8.708 18.293 -4.010 1.00 52.25 69 LEU A N 1
ATOM 490 C CA . LEU A 1 69 ? 9.447 19.383 -4.665 1.00 52.25 69 LEU A CA 1
ATOM 491 C C . LEU A 1 69 ? 10.976 19.299 -4.520 1.00 52.25 69 LEU A C 1
ATOM 493 O O . LEU A 1 69 ? 11.679 19.930 -5.305 1.00 52.25 69 LEU A O 1
ATOM 497 N N . ASN A 1 70 ? 11.499 18.528 -3.559 1.00 50.66 70 ASN A N 1
ATOM 498 C CA . ASN A 1 70 ? 12.950 18.426 -3.330 1.00 50.66 70 ASN A CA 1
ATOM 499 C C . ASN A 1 70 ? 13.590 17.197 -3.994 1.00 50.66 70 ASN A C 1
ATOM 501 O O . ASN A 1 70 ? 14.760 17.254 -4.353 1.00 50.66 70 ASN A O 1
ATOM 505 N N . GLY A 1 71 ? 12.844 16.102 -4.187 1.00 52.81 71 GLY A N 1
ATOM 506 C CA . GLY A 1 71 ? 13.385 14.879 -4.799 1.00 52.81 71 GLY A CA 1
ATOM 507 C C . GLY A 1 71 ? 13.468 14.926 -6.326 1.00 52.81 71 GLY A C 1
ATOM 508 O O . GLY A 1 71 ? 14.446 14.467 -6.902 1.00 52.81 71 GLY A O 1
ATOM 509 N N . VAL A 1 72 ? 12.483 15.541 -6.989 1.00 56.75 72 VAL A N 1
ATOM 510 C CA . VAL A 1 72 ? 12.376 15.529 -8.464 1.00 56.75 72 VAL A CA 1
ATOM 511 C C . VAL A 1 72 ? 13.342 16.519 -9.133 1.00 56.75 72 VAL A C 1
ATOM 513 O O . VAL A 1 72 ? 13.645 16.393 -10.313 1.00 56.75 72 VAL A O 1
ATOM 516 N N . ARG A 1 73 ? 13.889 17.488 -8.385 1.00 50.59 73 ARG A N 1
ATOM 517 C CA . ARG 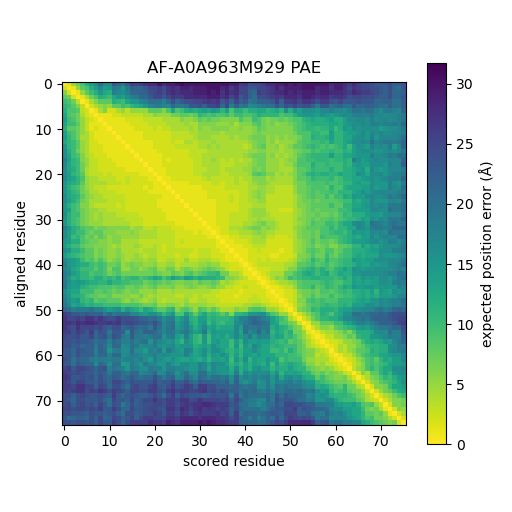A 1 73 ? 14.832 18.490 -8.920 1.00 50.59 73 ARG A CA 1
ATOM 518 C C . ARG A 1 73 ? 16.301 18.076 -8.837 1.00 50.59 73 ARG A C 1
ATOM 520 O O . ARG A 1 73 ? 17.133 18.782 -9.383 1.00 50.59 73 ARG A O 1
ATOM 527 N N . SER A 1 74 ? 16.622 16.970 -8.161 1.00 42.59 74 SER A N 1
ATOM 528 C CA . SER A 1 74 ? 18.005 16.478 -8.046 1.00 42.59 74 SER A CA 1
ATOM 529 C C . SER A 1 74 ? 18.366 15.431 -9.111 1.00 42.59 74 SER A C 1
ATOM 531 O O . SER A 1 74 ? 19.451 14.860 -9.041 1.00 42.59 74 SER A O 1
ATOM 533 N N . GLN A 1 75 ? 17.461 15.158 -10.060 1.00 52.19 75 GLN A N 1
ATOM 534 C CA . GLN A 1 75 ? 17.648 14.192 -11.153 1.00 52.19 75 GLN A CA 1
ATOM 535 C C . GLN A 1 75 ? 17.524 14.815 -12.559 1.00 52.19 75 GLN A C 1
ATOM 537 O O . GLN A 1 75 ? 17.409 14.076 -13.534 1.00 52.19 75 GLN A O 1
ATOM 542 N N . LEU A 1 76 ? 17.557 16.147 -12.672 1.00 43.47 76 LEU A N 1
ATOM 543 C CA . LEU A 1 76 ? 17.736 16.865 -13.942 1.00 43.47 76 LEU A CA 1
ATOM 544 C C . LEU A 1 76 ? 19.089 17.574 -13.923 1.00 43.47 76 LEU A C 1
ATOM 546 O O . LEU A 1 76 ? 19.746 17.582 -14.983 1.00 43.47 76 LEU A O 1
#

Sequence (76 aa):
QSEAAADPAAHAAAWQAIDAELAAPLLAALRAGEPVRLTLSGPRRAVTLASGSGGLWQRISSLFGRQALNGVRSQL

Radius of gyration: 15.88 Å; Cα contacts (8 Å, |Δi|>4): 37; chains: 1; bounding box: 46×26×31 Å

Secondary structure (DSSP, 8-state):
-------HHHHHHHHHHHIIIIIHHHHHHHHTT---EEEEE-SS-EEEEE--TTTHHHHHHHHHHHHHHHHGGG--